Protein AF-A0A3A8LSM5-F1 (afdb_monomer_lite)

Structure (mmCIF, N/CA/C/O backbone):
data_AF-A0A3A8LSM5-F1
#
_entry.id   AF-A0A3A8LSM5-F1
#
loop_
_atom_site.group_PDB
_atom_site.id
_atom_site.type_symbol
_atom_site.label_atom_id
_atom_site.label_alt_id
_atom_site.label_comp_id
_atom_site.label_asym_id
_atom_site.label_entity_id
_atom_site.label_seq_id
_atom_site.pdbx_PDB_ins_code
_atom_site.Cartn_x
_atom_site.Cartn_y
_atom_site.Cartn_z
_atom_site.occupancy
_atom_site.B_iso_or_equiv
_atom_site.auth_seq_id
_atom_site.auth_comp_id
_atom_site.auth_asym_id
_atom_site.auth_atom_id
_atom_site.pdbx_PDB_model_num
ATOM 1 N N . VAL A 1 1 ? -5.307 -8.103 26.743 1.00 57.84 1 VAL A N 1
ATOM 2 C CA . VAL A 1 1 ? -6.183 -9.247 26.371 1.00 57.84 1 VAL A CA 1
ATOM 3 C C . VAL A 1 1 ? -6.965 -9.773 27.574 1.00 57.84 1 VAL A C 1
ATOM 5 O O . VAL A 1 1 ? -8.160 -9.980 27.446 1.00 57.84 1 VAL A O 1
ATOM 8 N N . THR A 1 2 ? -6.345 -9.895 28.751 1.00 57.91 2 THR A N 1
ATOM 9 C CA . THR A 1 2 ? -6.929 -10.452 29.990 1.00 57.91 2 THR A CA 1
ATOM 10 C C . THR A 1 2 ? -8.175 -9.734 30.539 1.00 57.91 2 THR A C 1
ATOM 12 O O . THR A 1 2 ? -9.000 -10.378 31.176 1.00 57.91 2 THR A O 1
ATOM 15 N N . LEU A 1 3 ? -8.349 -8.433 30.272 1.00 62.47 3 LEU A N 1
ATOM 16 C CA . LEU A 1 3 ? -9.510 -7.657 30.745 1.00 62.47 3 LEU A CA 1
ATOM 17 C C . LEU A 1 3 ? -10.793 -7.921 29.934 1.00 62.47 3 LEU A C 1
ATOM 19 O O . LEU A 1 3 ? -11.870 -8.013 30.510 1.00 62.47 3 LEU A O 1
ATOM 23 N N . LEU A 1 4 ? -10.680 -8.121 28.615 1.00 71.62 4 LEU A N 1
ATOM 24 C CA . LEU A 1 4 ? -11.828 -8.410 27.740 1.00 71.62 4 LEU A CA 1
ATOM 25 C C . LEU A 1 4 ? -12.456 -9.774 28.048 1.00 71.62 4 LEU A C 1
ATOM 27 O O . LEU A 1 4 ? -13.670 -9.919 28.002 1.00 71.62 4 LEU A O 1
ATOM 31 N N . SER A 1 5 ? -11.636 -10.767 28.405 1.00 73.12 5 SER A N 1
ATOM 32 C CA . SER A 1 5 ? -12.102 -12.114 28.763 1.00 73.12 5 SER A CA 1
ATOM 33 C C . SER A 1 5 ? -12.869 -12.180 30.088 1.00 73.12 5 SER A C 1
ATOM 35 O O . SER A 1 5 ? -13.502 -13.193 30.365 1.00 73.12 5 SER A O 1
ATOM 37 N N . GLN A 1 6 ? -12.791 -11.136 30.916 1.00 78.25 6 GLN A N 1
ATOM 38 C CA . GLN A 1 6 ? -13.458 -11.067 32.221 1.00 78.25 6 GLN A CA 1
ATOM 39 C C . GLN A 1 6 ? -14.718 -10.188 32.191 1.00 78.25 6 GLN A C 1
ATOM 41 O O . GLN A 1 6 ? -15.480 -10.173 33.157 1.00 78.25 6 GLN A O 1
ATOM 46 N N . GLN A 1 7 ? -14.955 -9.471 31.090 1.00 80.50 7 GLN A N 1
ATOM 47 C CA . GLN A 1 7 ? -16.122 -8.617 30.909 1.00 80.50 7 GLN A CA 1
ATOM 48 C C . GLN A 1 7 ? -17.326 -9.420 30.412 1.00 80.50 7 GLN A C 1
ATOM 50 O O . GLN A 1 7 ? -17.210 -10.291 29.550 1.00 80.50 7 GLN A O 1
ATOM 55 N N . LYS A 1 8 ? -18.506 -9.096 30.948 1.00 83.19 8 LYS A N 1
ATOM 56 C CA . LYS A 1 8 ? -19.784 -9.541 30.392 1.00 83.19 8 LYS A CA 1
ATOM 57 C C . LYS A 1 8 ? -20.275 -8.476 29.421 1.00 83.19 8 LYS A C 1
ATOM 59 O O . LYS A 1 8 ? -20.336 -7.308 29.792 1.00 83.19 8 LYS A O 1
ATOM 64 N N . PHE A 1 9 ? -20.631 -8.896 28.215 1.00 88.56 9 PHE A N 1
ATOM 65 C CA . PHE A 1 9 ? -21.222 -8.034 27.198 1.00 88.56 9 PHE A CA 1
ATOM 66 C C . PHE A 1 9 ? -22.714 -8.316 27.125 1.00 88.56 9 PHE A C 1
ATOM 68 O O . PHE A 1 9 ? -23.133 -9.474 27.107 1.00 88.56 9 PHE A O 1
ATOM 75 N N . THR A 1 10 ? -23.497 -7.249 27.146 1.00 87.12 10 THR A N 1
ATOM 76 C CA . THR A 1 10 ? -24.959 -7.284 27.141 1.00 87.12 10 THR A CA 1
ATOM 77 C C . THR A 1 10 ? -25.524 -7.508 25.746 1.00 87.12 10 THR A C 1
ATOM 79 O O . THR A 1 10 ? -26.541 -8.183 25.604 1.00 87.12 10 THR A O 1
ATOM 82 N N . ASP A 1 11 ? -24.828 -7.022 24.720 1.00 91.31 11 ASP A N 1
ATOM 83 C CA . ASP A 1 11 ? -25.162 -7.251 23.322 1.00 91.31 11 ASP A CA 1
ATOM 84 C C . ASP A 1 11 ? -23.906 -7.355 22.435 1.00 91.31 11 ASP A C 1
ATOM 86 O O . ASP A 1 11 ? -22.759 -7.360 22.901 1.00 91.31 11 ASP A O 1
ATOM 90 N N . ARG A 1 12 ? -24.137 -7.515 21.127 1.00 91.94 12 ARG A N 1
ATOM 91 C CA . ARG A 1 12 ? -23.072 -7.642 20.132 1.00 91.94 12 ARG A CA 1
ATOM 92 C C . ARG A 1 12 ? -22.308 -6.334 19.924 1.00 91.94 12 ARG A C 1
ATOM 94 O O . ARG A 1 12 ? -21.101 -6.389 19.686 1.00 91.94 12 ARG A O 1
ATOM 101 N N . ASP A 1 13 ? -22.984 -5.198 20.014 1.00 93.88 13 ASP A N 1
ATOM 102 C CA . ASP A 1 13 ? -22.388 -3.896 19.741 1.00 93.88 13 ASP A CA 1
ATOM 103 C C . ASP A 1 13 ? -21.424 -3.498 20.857 1.00 93.88 13 ASP A C 1
ATOM 105 O O . ASP A 1 13 ? -20.322 -3.024 20.587 1.00 93.88 13 ASP A O 1
ATOM 109 N N . ASP A 1 14 ? -21.785 -3.769 22.109 1.00 92.88 14 ASP A N 1
ATOM 110 C CA . ASP A 1 14 ? -20.924 -3.579 23.272 1.00 92.88 14 ASP A CA 1
ATOM 111 C C . ASP A 1 14 ? -19.640 -4.410 23.166 1.00 92.88 14 ASP A C 1
ATOM 113 O O . ASP A 1 14 ? -18.545 -3.917 23.455 1.00 92.88 14 ASP A O 1
ATOM 117 N N . LEU A 1 15 ? -19.749 -5.655 22.687 1.00 93.44 15 LEU A N 1
ATOM 118 C CA . LEU A 1 15 ? -18.585 -6.495 22.405 1.00 93.44 15 LEU A CA 1
ATOM 119 C C . LEU A 1 15 ? -17.726 -5.909 21.275 1.00 93.44 15 LEU A C 1
ATOM 121 O O . LEU A 1 15 ? -16.506 -5.822 21.416 1.00 93.44 15 LEU A O 1
ATOM 125 N N . ASP A 1 16 ? -18.337 -5.500 20.164 1.00 95.62 16 ASP A N 1
ATOM 126 C CA . ASP A 1 16 ? -17.635 -4.915 19.018 1.00 95.62 16 ASP A CA 1
ATOM 127 C C . ASP A 1 16 ? -16.865 -3.643 19.421 1.00 95.62 16 ASP A C 1
ATOM 129 O O . ASP A 1 16 ? -15.673 -3.507 19.120 1.00 95.62 16 ASP A O 1
ATOM 133 N N . ARG A 1 17 ? -17.501 -2.750 20.189 1.00 95.00 17 ARG A N 1
ATOM 134 C CA . ARG A 1 17 ? -16.886 -1.519 20.714 1.00 95.00 17 ARG A CA 1
ATOM 135 C C . ARG A 1 17 ? -15.710 -1.804 21.635 1.00 95.00 17 ARG A C 1
ATOM 137 O O . ARG A 1 17 ? -14.736 -1.056 21.603 1.00 95.00 17 ARG A O 1
ATOM 144 N N . ALA A 1 18 ? -15.778 -2.863 22.441 1.00 93.69 18 ALA A N 1
ATOM 145 C CA . ALA A 1 18 ? -14.696 -3.248 23.342 1.00 93.69 18 ALA A CA 1
ATOM 146 C C . ALA A 1 18 ? -13.544 -3.966 22.613 1.00 93.69 18 ALA A C 1
ATOM 148 O O . ALA A 1 18 ? -12.376 -3.817 22.982 1.00 93.69 18 ALA A O 1
ATOM 149 N N . LEU A 1 19 ? -13.846 -4.723 21.554 1.00 94.50 19 LEU A N 1
ATOM 150 C CA . LEU A 1 19 ? -12.845 -5.402 20.729 1.00 94.50 19 LEU A CA 1
ATOM 151 C C . LEU A 1 19 ? -12.047 -4.433 19.855 1.00 94.50 19 LEU A C 1
ATOM 153 O O . LEU A 1 19 ? -10.857 -4.665 19.623 1.00 94.50 19 LEU A O 1
ATOM 157 N N . PHE A 1 20 ? -12.676 -3.361 19.373 1.00 96.75 20 PHE A N 1
ATOM 158 C CA . PHE A 1 20 ? -12.042 -2.431 18.444 1.00 96.75 20 PHE A CA 1
ATOM 159 C C . PHE A 1 20 ? -10.712 -1.838 18.967 1.00 96.75 20 PHE A C 1
ATOM 161 O O . PHE A 1 20 ? -9.706 -1.994 18.270 1.00 96.75 20 PHE A O 1
ATOM 168 N N . PRO A 1 21 ? -10.618 -1.272 20.191 1.00 95.44 21 PRO A N 1
ATOM 169 C CA . PRO A 1 21 ? -9.359 -0.739 20.727 1.00 95.44 21 PRO A CA 1
ATOM 170 C C . PRO A 1 21 ? -8.226 -1.771 20.804 1.00 95.44 21 PRO A C 1
ATOM 172 O O . PRO A 1 21 ? -7.047 -1.437 20.659 1.00 95.44 21 PRO A O 1
ATOM 175 N N . LEU A 1 22 ? -8.554 -3.052 21.010 1.00 94.75 22 LEU A N 1
ATOM 176 C CA . LEU A 1 22 ? -7.555 -4.121 20.991 1.00 94.75 22 LEU A CA 1
ATOM 177 C C . LEU A 1 22 ? -7.009 -4.343 19.574 1.00 94.75 22 LEU A C 1
ATOM 179 O O . LEU A 1 22 ? -5.803 -4.493 19.388 1.00 94.75 22 LEU A O 1
ATOM 183 N N . LEU A 1 23 ? -7.885 -4.376 18.569 1.00 96.31 23 LEU A N 1
ATOM 184 C CA . LEU A 1 23 ? -7.459 -4.509 17.176 1.00 96.31 23 LEU A CA 1
ATOM 185 C C . LEU A 1 23 ? -6.643 -3.295 16.732 1.00 96.31 23 LEU A C 1
ATOM 187 O O . LEU A 1 23 ? -5.616 -3.460 16.079 1.00 96.31 23 LEU A O 1
ATOM 191 N N . GLU A 1 24 ? -7.051 -2.099 17.145 1.00 95.44 24 GLU A N 1
ATOM 192 C CA . GLU A 1 24 ? -6.346 -0.850 16.876 1.00 95.44 24 GLU A CA 1
ATOM 193 C C . GLU A 1 24 ? -4.938 -0.837 17.488 1.00 95.44 24 GLU A C 1
ATOM 195 O O . GLU A 1 24 ? -3.966 -0.572 16.784 1.00 95.44 24 GLU A O 1
ATOM 200 N N . THR A 1 25 ? -4.789 -1.189 18.768 1.00 95.44 25 THR A N 1
ATOM 201 C CA . THR A 1 25 ? -3.472 -1.248 19.437 1.00 95.44 25 THR A CA 1
ATOM 202 C C . THR A 1 25 ? -2.531 -2.283 18.819 1.00 95.44 25 THR A C 1
ATOM 204 O O . THR A 1 25 ? -1.312 -2.105 18.837 1.00 95.44 25 THR A O 1
ATOM 207 N N . LEU A 1 26 ? -3.070 -3.345 18.217 1.00 95.19 26 LEU A N 1
ATOM 208 C CA . LEU A 1 26 ? -2.286 -4.306 17.444 1.00 95.19 26 LEU A CA 1
ATOM 209 C C . LEU A 1 26 ? -1.955 -3.781 16.036 1.00 95.19 26 LEU A C 1
ATOM 211 O O . LEU A 1 26 ? -0.843 -3.998 15.549 1.00 95.19 26 LEU A O 1
ATOM 215 N N . ALA A 1 27 ? -2.880 -3.091 15.373 1.00 95.56 27 ALA A N 1
ATOM 216 C CA . ALA A 1 27 ? -2.702 -2.604 14.008 1.00 95.56 27 ALA A CA 1
ATOM 217 C C . ALA A 1 27 ? -1.759 -1.395 13.932 1.00 95.56 27 ALA A C 1
ATOM 219 O O . ALA A 1 27 ? -0.790 -1.410 13.171 1.00 95.56 27 ALA A O 1
ATOM 220 N N . ARG A 1 28 ? -2.007 -0.371 14.753 1.00 94.31 28 ARG A N 1
ATOM 221 C CA . ARG A 1 28 ? -1.371 0.951 14.685 1.00 94.31 28 ARG A CA 1
ATOM 222 C C . ARG A 1 28 ? 0.165 0.920 14.644 1.00 94.31 28 ARG A C 1
ATOM 224 O O . ARG A 1 28 ? 0.714 1.469 13.693 1.00 94.31 28 ARG A O 1
ATOM 231 N N . PRO A 1 29 ? 0.896 0.250 15.562 1.00 94.88 29 PRO A N 1
ATOM 232 C CA . PRO A 1 29 ? 2.364 0.240 15.515 1.00 94.88 29 PRO A CA 1
ATOM 233 C C . PRO A 1 29 ? 2.923 -0.497 14.289 1.00 94.88 29 PRO A C 1
ATOM 235 O O . PRO A 1 29 ? 4.027 -0.211 13.835 1.00 94.88 29 PRO A O 1
ATOM 238 N N . ARG A 1 30 ? 2.169 -1.455 13.738 1.00 94.69 30 ARG A N 1
ATOM 239 C CA . ARG A 1 30 ? 2.574 -2.208 12.547 1.00 94.69 30 ARG A CA 1
ATOM 240 C C . ARG A 1 30 ? 2.415 -1.369 11.284 1.00 94.69 30 ARG A C 1
ATOM 242 O O . ARG A 1 30 ? 3.308 -1.375 10.445 1.00 94.69 30 ARG A O 1
ATOM 249 N N . ILE A 1 31 ? 1.319 -0.623 11.183 1.00 93.31 31 ILE A N 1
ATOM 250 C CA . ILE A 1 31 ? 1.058 0.291 10.065 1.00 93.31 31 ILE A CA 1
ATOM 251 C C . ILE A 1 31 ? 2.040 1.461 10.105 1.00 93.31 31 ILE A C 1
ATOM 253 O O . ILE A 1 31 ? 2.716 1.711 9.115 1.00 93.31 31 ILE A O 1
ATOM 257 N N . ALA A 1 32 ? 2.211 2.088 11.274 1.00 90.56 32 ALA A N 1
ATOM 258 C CA . ALA A 1 32 ? 3.115 3.224 11.462 1.00 90.56 32 ALA A CA 1
ATOM 259 C C . ALA A 1 32 ? 4.585 2.907 11.146 1.00 90.56 32 ALA A C 1
ATOM 261 O O . ALA A 1 32 ? 5.366 3.812 10.875 1.00 90.56 32 ALA A O 1
ATOM 262 N N . SER A 1 33 ? 4.980 1.629 11.171 1.00 89.44 33 SER A N 1
ATOM 263 C CA . SER A 1 33 ? 6.339 1.243 10.786 1.00 89.44 33 SER A CA 1
ATOM 264 C C . SER A 1 33 ? 6.639 1.463 9.300 1.00 89.44 33 SER A C 1
ATOM 266 O O . SER A 1 33 ? 7.809 1.529 8.938 1.00 89.44 33 SER A O 1
ATOM 268 N N . GLY A 1 34 ? 5.619 1.518 8.433 1.00 86.25 34 GLY A N 1
ATOM 269 C CA . GLY A 1 34 ? 5.773 1.637 6.978 1.00 86.25 34 GLY A CA 1
ATOM 270 C C . GLY A 1 34 ? 6.480 0.458 6.292 1.00 86.25 34 GLY A C 1
ATOM 271 O O . GLY A 1 34 ? 6.549 0.415 5.067 1.00 86.25 34 GLY A O 1
ATOM 272 N N . GLU A 1 35 ? 6.991 -0.515 7.051 1.00 89.50 35 GLU A N 1
ATOM 273 C CA . GLU A 1 35 ? 7.662 -1.698 6.522 1.00 89.50 35 GLU A CA 1
ATOM 274 C C . GLU A 1 35 ? 6.630 -2.659 5.914 1.00 89.50 35 GLU A C 1
ATOM 276 O O . GLU A 1 35 ? 5.736 -3.110 6.641 1.00 89.50 35 GLU A O 1
ATOM 281 N N . PRO A 1 36 ? 6.769 -3.067 4.638 1.00 89.25 36 PRO A N 1
ATOM 282 C CA . PRO A 1 36 ? 5.777 -3.902 3.957 1.00 89.25 36 PRO A CA 1
ATOM 283 C C . PRO A 1 36 ? 5.301 -5.135 4.751 1.00 89.25 36 PRO A C 1
ATOM 285 O O . PRO A 1 36 ? 4.092 -5.262 4.970 1.00 89.25 36 PRO A O 1
ATOM 288 N N . PRO A 1 37 ? 6.184 -5.998 5.305 1.00 92.62 37 PRO A N 1
ATOM 289 C CA . PRO A 1 37 ? 5.731 -7.188 6.031 1.00 92.62 37 PRO A CA 1
ATOM 290 C C . PRO A 1 37 ? 5.022 -6.861 7.354 1.00 92.62 37 PRO A C 1
ATOM 292 O O . PRO A 1 37 ? 4.220 -7.656 7.852 1.00 92.62 37 PRO A O 1
ATOM 295 N N . LYS A 1 38 ? 5.311 -5.707 7.967 1.00 93.06 38 LYS A N 1
ATOM 296 C CA . LYS A 1 38 ? 4.614 -5.254 9.176 1.00 93.06 38 LYS A CA 1
ATOM 297 C C . LYS A 1 38 ? 3.266 -4.641 8.808 1.00 93.06 38 LYS A C 1
ATOM 299 O O . LYS A 1 38 ? 2.271 -5.012 9.427 1.00 93.06 38 LYS A O 1
ATOM 304 N N . VAL A 1 39 ? 3.208 -3.796 7.780 1.00 92.12 39 VAL A N 1
ATOM 305 C CA . VAL A 1 39 ? 1.970 -3.185 7.271 1.00 92.12 39 VAL A CA 1
ATOM 306 C C . VAL A 1 39 ? 0.947 -4.260 6.889 1.00 92.12 39 VAL A C 1
ATOM 308 O O . VAL A 1 39 ? -0.206 -4.173 7.309 1.00 92.12 39 VAL A O 1
ATOM 311 N N . GLU A 1 40 ? 1.359 -5.332 6.207 1.00 93.25 40 GLU A N 1
ATOM 312 C CA . GLU A 1 40 ? 0.484 -6.472 5.886 1.00 93.25 40 GLU A CA 1
ATOM 313 C C . GLU A 1 40 ? -0.102 -7.149 7.134 1.00 93.25 40 GLU A C 1
ATOM 315 O O . GLU A 1 40 ? -1.298 -7.450 7.199 1.00 93.25 40 GLU A O 1
ATOM 320 N N . ARG A 1 41 ? 0.718 -7.342 8.175 1.00 94.12 41 ARG A N 1
ATOM 321 C CA . ARG A 1 41 ? 0.244 -7.860 9.468 1.00 94.12 41 ARG A CA 1
ATOM 322 C C . ARG A 1 41 ? -0.698 -6.879 10.166 1.00 94.12 41 ARG A C 1
ATOM 324 O O . ARG A 1 41 ? -1.605 -7.315 10.864 1.00 94.12 41 ARG A O 1
ATOM 331 N N . GLY A 1 42 ? -0.492 -5.573 10.007 1.00 94.06 42 GLY A N 1
ATOM 332 C CA . GLY A 1 42 ? -1.406 -4.535 10.491 1.00 94.06 42 GLY A CA 1
ATOM 333 C C . GLY A 1 42 ? -2.770 -4.611 9.801 1.00 94.06 42 GLY A C 1
ATOM 334 O O . GLY A 1 42 ? -3.801 -4.655 10.473 1.00 94.06 42 GLY A O 1
ATOM 335 N N . LEU A 1 43 ? -2.768 -4.740 8.471 1.00 94.81 43 LEU A N 1
ATOM 336 C CA . LEU A 1 43 ? -3.971 -4.883 7.649 1.00 94.81 43 LEU A CA 1
ATOM 337 C C . LEU A 1 43 ? -4.825 -6.084 8.067 1.00 94.81 43 LEU A C 1
ATOM 339 O O . LEU A 1 43 ? -6.051 -6.006 8.045 1.00 94.81 43 LEU A O 1
ATOM 343 N N . TYR A 1 44 ? -4.207 -7.183 8.496 1.00 96.44 44 TYR A N 1
ATOM 344 C CA . TYR A 1 44 ? -4.945 -8.327 9.031 1.00 96.44 44 TYR A CA 1
ATOM 345 C C . TYR A 1 44 ? -5.862 -7.954 10.211 1.00 96.44 44 TYR A C 1
ATOM 347 O O . TYR A 1 44 ? -7.002 -8.418 10.275 1.00 96.44 44 TYR A O 1
ATOM 355 N N . TYR A 1 45 ? -5.394 -7.107 11.132 1.00 96.81 45 TYR A N 1
ATOM 356 C CA . TYR A 1 45 ? -6.205 -6.637 12.259 1.00 96.81 45 TYR A CA 1
ATOM 357 C C . TYR A 1 45 ? -7.266 -5.625 11.815 1.00 96.81 45 TYR A C 1
ATOM 359 O O . TYR A 1 45 ? -8.396 -5.706 12.294 1.00 96.81 45 TYR A O 1
ATOM 367 N N . LEU A 1 46 ? -6.952 -4.747 10.854 1.00 95.81 46 LEU A N 1
ATOM 368 C CA . LEU A 1 46 ? -7.942 -3.823 10.287 1.00 95.81 46 LEU A CA 1
ATOM 369 C C . LEU A 1 46 ? -9.091 -4.566 9.602 1.00 95.81 46 LEU A C 1
ATOM 371 O O . LEU A 1 46 ? -10.244 -4.275 9.884 1.00 95.81 46 LEU A O 1
ATOM 375 N N . ARG A 1 47 ? -8.803 -5.609 8.814 1.00 96.25 47 ARG A N 1
ATOM 376 C CA . ARG A 1 47 ? -9.838 -6.451 8.181 1.00 96.25 47 ARG A CA 1
ATOM 377 C C . ARG A 1 47 ? -10.744 -7.162 9.179 1.00 96.25 47 ARG A C 1
ATOM 379 O O . ARG A 1 47 ? -11.853 -7.566 8.839 1.00 96.25 47 ARG A O 1
ATOM 386 N N . ARG A 1 48 ? -10.265 -7.388 10.405 1.00 96.38 48 ARG A N 1
ATOM 387 C CA . ARG A 1 48 ? -11.105 -7.883 11.504 1.00 96.38 48 ARG A CA 1
ATOM 388 C C . ARG A 1 48 ? -11.947 -6.758 12.097 1.00 96.38 48 ARG A C 1
ATOM 390 O O . ARG A 1 48 ? -13.108 -7.003 12.393 1.00 96.38 48 ARG A O 1
ATOM 397 N N . ALA A 1 49 ? -11.382 -5.560 12.229 1.00 95.88 49 ALA A N 1
ATOM 398 C CA . ALA A 1 49 ? -12.089 -4.381 12.716 1.00 95.88 49 ALA A CA 1
ATOM 399 C C . ALA A 1 49 ? -13.205 -3.933 11.754 1.00 95.88 49 ALA A C 1
ATOM 401 O O . ALA A 1 49 ? -14.275 -3.565 12.215 1.00 95.88 49 ALA A O 1
ATOM 402 N N . GLU A 1 50 ? -13.013 -4.067 10.437 1.00 96.38 50 GLU A N 1
ATOM 403 C CA . GLU A 1 50 ? -14.041 -3.807 9.410 1.00 96.38 50 GLU A CA 1
ATOM 404 C C . GLU A 1 50 ? -15.288 -4.689 9.557 1.00 96.38 50 GLU A C 1
ATOM 406 O O . GLU A 1 50 ? -16.366 -4.325 9.098 1.00 96.38 50 GLU A O 1
ATOM 411 N N . LYS A 1 51 ? -15.160 -5.855 10.202 1.00 96.56 51 LYS A N 1
ATOM 412 C CA . LYS A 1 51 ? -16.283 -6.772 10.441 1.00 96.56 51 LYS A CA 1
ATOM 413 C C . LYS A 1 51 ? -17.081 -6.435 11.700 1.00 96.56 51 LYS A C 1
ATOM 415 O O . LYS A 1 51 ? -18.070 -7.111 11.970 1.00 96.56 51 LYS A O 1
ATOM 420 N N . LEU A 1 52 ? -16.636 -5.458 12.488 1.00 96.25 52 LEU A N 1
ATOM 421 C CA . LEU A 1 52 ? -17.314 -5.029 13.705 1.00 96.25 52 LEU A CA 1
ATOM 422 C C . LEU A 1 52 ? -18.370 -3.983 13.325 1.00 96.25 52 LEU A C 1
ATOM 424 O O . LEU A 1 52 ? -18.047 -2.815 13.113 1.00 96.25 52 LEU A O 1
ATOM 428 N N . SER A 1 53 ? -19.629 -4.399 13.190 1.00 94.06 53 SER A N 1
ATOM 429 C CA . SER A 1 53 ? -20.721 -3.511 12.767 1.00 94.06 53 SER A CA 1
ATOM 430 C C . SER A 1 53 ? -21.164 -2.549 13.869 1.00 94.06 53 SER A C 1
ATOM 432 O O . SER A 1 53 ? -21.637 -1.458 13.556 1.00 94.06 53 SER A O 1
ATOM 434 N N . GLY A 1 54 ? -20.984 -2.930 15.139 1.00 95.25 54 GLY A N 1
ATOM 435 C CA . GLY A 1 54 ? -21.453 -2.168 16.302 1.00 95.25 54 GLY A CA 1
ATOM 436 C C . GLY A 1 54 ? -20.524 -1.052 16.798 1.00 95.25 54 GLY A C 1
ATOM 437 O O . GLY A 1 54 ? -20.798 -0.439 17.835 1.00 95.25 54 GLY A O 1
ATOM 438 N N . ILE A 1 55 ? -19.413 -0.789 16.096 1.00 96.19 55 ILE A N 1
ATOM 439 C CA . ILE A 1 55 ? -18.426 0.229 16.489 1.00 96.19 55 ILE A CA 1
ATOM 440 C C . ILE A 1 55 ? -18.990 1.650 16.392 1.00 96.19 55 ILE A C 1
ATOM 442 O O . ILE A 1 55 ? -19.860 1.946 15.571 1.00 96.19 55 ILE A O 1
ATOM 446 N N . THR A 1 56 ? -18.464 2.555 17.216 1.00 96.94 56 THR A N 1
ATOM 447 C CA . THR A 1 56 ? -18.894 3.962 17.231 1.00 96.94 56 THR A CA 1
ATOM 448 C C . THR A 1 56 ? -18.395 4.721 15.994 1.00 96.94 56 THR A C 1
ATOM 450 O O . THR A 1 56 ? -17.445 4.308 15.326 1.00 96.94 56 THR A O 1
ATOM 453 N N . GLU A 1 57 ? -18.975 5.891 15.705 1.00 96.62 57 GLU A N 1
ATOM 454 C CA . GLU A 1 57 ? -18.494 6.767 14.619 1.00 96.62 57 GLU A CA 1
ATOM 455 C C . GLU A 1 57 ? -17.044 7.226 14.811 1.00 96.62 57 GLU A C 1
ATOM 457 O O . GLU A 1 57 ? -16.307 7.447 13.852 1.00 96.62 57 GLU A O 1
ATOM 462 N N . GLU A 1 58 ? -16.607 7.391 16.057 1.00 96.38 58 GLU A N 1
ATOM 463 C CA . GLU A 1 58 ? -15.216 7.712 16.369 1.00 96.38 58 GLU A CA 1
ATOM 464 C C . GLU A 1 58 ? -14.282 6.546 16.024 1.00 96.38 58 GLU A C 1
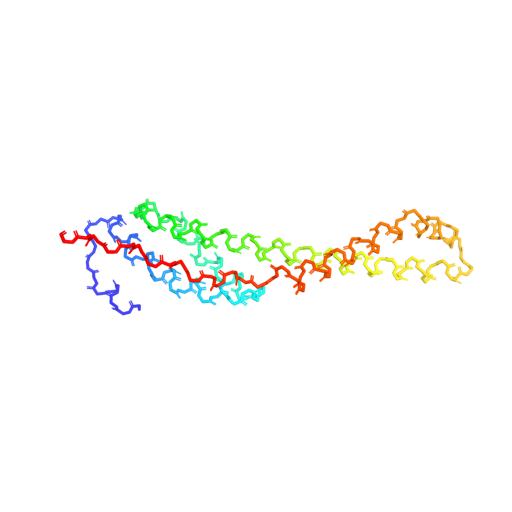ATOM 466 O O . GLU A 1 58 ? -13.276 6.737 15.339 1.00 96.38 58 GLU A O 1
ATOM 471 N N . GLN A 1 59 ? -14.659 5.325 16.405 1.00 96.88 59 GLN A N 1
ATOM 472 C CA . GLN A 1 59 ? -13.915 4.111 16.067 1.00 96.88 59 GLN A CA 1
ATOM 473 C C . GLN A 1 59 ? -13.872 3.885 14.551 1.00 96.88 59 GLN A C 1
ATOM 475 O O . GLN A 1 59 ? -12.816 3.577 13.998 1.00 96.88 59 GLN A O 1
ATOM 480 N N . ARG A 1 60 ? -14.983 4.131 13.846 1.00 97.19 60 ARG A N 1
ATOM 481 C CA . ARG A 1 60 ? -15.034 4.057 12.380 1.00 97.19 60 ARG A CA 1
ATOM 482 C C . ARG A 1 60 ? -14.110 5.078 11.718 1.00 97.19 60 ARG A C 1
ATOM 484 O O . ARG A 1 60 ? -13.405 4.732 10.773 1.00 97.19 60 ARG A O 1
ATOM 491 N N . ARG A 1 61 ? -14.056 6.313 12.230 1.00 97.25 61 ARG A N 1
ATOM 492 C CA . ARG A 1 61 ? -13.104 7.331 11.754 1.00 97.25 61 ARG A CA 1
ATOM 493 C C . ARG A 1 61 ? -11.653 6.907 11.983 1.00 97.25 61 ARG A C 1
ATOM 495 O O . ARG A 1 61 ? -10.838 7.058 11.076 1.00 97.25 61 ARG A O 1
ATOM 502 N N . SER A 1 62 ? -11.339 6.325 13.143 1.00 96.00 62 SER A N 1
ATOM 503 C CA . SER A 1 62 ? -9.996 5.786 13.407 1.00 96.00 62 SER A CA 1
ATOM 504 C C . SER A 1 62 ? -9.634 4.647 12.443 1.00 96.00 62 SER A C 1
ATOM 506 O O . SER A 1 62 ? -8.548 4.645 11.860 1.00 96.00 62 SER A O 1
ATOM 508 N N . LEU A 1 63 ? -10.566 3.720 12.193 1.00 96.69 63 LEU A N 1
ATOM 509 C CA . LEU A 1 63 ? -10.394 2.643 11.215 1.00 96.69 63 LEU A CA 1
ATOM 510 C C . LEU A 1 63 ? -10.107 3.186 9.813 1.00 96.69 63 LEU A C 1
ATOM 512 O O . LEU A 1 63 ? -9.156 2.748 9.169 1.00 96.69 63 LEU A O 1
ATOM 516 N N . GLN A 1 64 ? -10.899 4.160 9.364 1.00 96.81 64 GLN A N 1
ATOM 517 C CA . GLN A 1 64 ? -10.746 4.765 8.044 1.00 96.81 64 GLN A CA 1
ATOM 518 C C . GLN A 1 64 ? -9.397 5.477 7.885 1.00 96.81 64 GLN A C 1
ATOM 520 O O . GLN A 1 64 ? -8.770 5.386 6.827 1.00 96.81 64 GLN A O 1
ATOM 525 N N . SER A 1 65 ? -8.934 6.154 8.938 1.00 95.94 65 SER A N 1
ATOM 526 C CA . SER A 1 65 ? -7.610 6.778 8.976 1.00 95.94 65 SER A CA 1
ATOM 527 C C . SER A 1 65 ? -6.506 5.732 8.774 1.00 95.94 65 SER A C 1
ATOM 529 O O . SER A 1 65 ? -5.740 5.815 7.817 1.00 95.94 65 SER A O 1
ATOM 531 N N . MET A 1 66 ? -6.524 4.649 9.558 1.00 95.69 66 MET A N 1
ATOM 532 C CA . MET A 1 66 ? -5.544 3.565 9.419 1.00 95.69 66 MET A CA 1
ATOM 533 C C . MET A 1 66 ? -5.607 2.852 8.056 1.00 95.69 66 MET A C 1
ATOM 535 O O . MET A 1 66 ? -4.574 2.445 7.528 1.00 95.69 66 MET A O 1
ATOM 539 N N . LEU A 1 67 ? -6.796 2.686 7.464 1.00 95.19 67 LEU A N 1
ATOM 540 C CA . LEU A 1 67 ? -6.941 2.121 6.114 1.00 95.19 67 LEU A CA 1
ATOM 541 C C . LEU A 1 67 ? -6.314 3.027 5.046 1.00 95.19 67 LEU A C 1
ATOM 543 O O . LEU A 1 67 ? -5.719 2.525 4.092 1.00 95.19 67 LEU A O 1
ATOM 547 N N . THR A 1 68 ? -6.410 4.344 5.227 1.00 95.19 68 THR A N 1
ATOM 548 C CA . THR A 1 68 ? -5.786 5.335 4.340 1.00 95.19 68 THR A CA 1
ATOM 549 C C . THR A 1 68 ? -4.264 5.256 4.426 1.00 95.19 68 THR A C 1
ATOM 551 O O . THR A 1 68 ? -3.602 5.187 3.390 1.00 95.19 68 THR A O 1
ATOM 554 N N . ASP A 1 69 ? -3.715 5.149 5.639 1.00 92.44 69 ASP A N 1
ATOM 555 C CA . ASP A 1 69 ? -2.276 4.952 5.848 1.00 92.44 69 ASP A CA 1
ATOM 556 C C . ASP A 1 69 ? -1.783 3.674 5.154 1.00 92.44 69 ASP A C 1
ATOM 558 O O . ASP A 1 69 ? -0.785 3.680 4.430 1.00 92.44 69 ASP A O 1
ATOM 562 N N . VAL A 1 70 ? -2.511 2.561 5.309 1.00 93.94 70 VAL A N 1
ATOM 563 C CA . VAL A 1 70 ? -2.175 1.301 4.628 1.00 93.94 70 VAL A CA 1
ATOM 564 C C . VAL A 1 70 ? -2.213 1.462 3.109 1.00 93.94 70 VAL A C 1
ATOM 566 O O . VAL A 1 70 ? -1.296 0.993 2.431 1.00 93.94 70 VAL A O 1
ATOM 569 N N . ALA A 1 71 ? -3.241 2.118 2.567 1.00 92.94 71 ALA A N 1
ATOM 570 C CA . ALA A 1 71 ? -3.357 2.353 1.131 1.00 92.94 71 ALA A CA 1
ATOM 571 C C . ALA A 1 71 ? -2.170 3.169 0.597 1.00 92.94 71 ALA A C 1
ATOM 573 O O . ALA A 1 71 ? -1.611 2.820 -0.446 1.00 92.94 71 ALA A O 1
ATOM 574 N N . PHE A 1 72 ? -1.738 4.191 1.339 1.00 91.81 72 PHE A N 1
ATOM 575 C CA . PHE A 1 72 ? -0.556 4.982 1.011 1.00 91.81 72 PHE A CA 1
ATOM 576 C C . PHE A 1 72 ? 0.715 4.120 0.962 1.00 91.81 72 PHE A C 1
ATOM 578 O O . PHE A 1 72 ? 1.415 4.110 -0.054 1.00 91.81 72 PHE A O 1
ATOM 585 N N . TYR A 1 73 ? 0.993 3.334 2.008 1.00 90.38 73 TYR A N 1
ATOM 586 C CA . TYR A 1 73 ? 2.178 2.467 2.030 1.00 90.38 73 TYR A CA 1
ATOM 587 C C . TYR A 1 73 ? 2.154 1.410 0.919 1.00 90.38 73 TYR A C 1
ATOM 589 O O . TYR A 1 73 ? 3.176 1.152 0.283 1.00 90.38 73 TYR A O 1
ATOM 597 N N . GLN A 1 74 ? 0.987 0.828 0.630 1.00 90.94 74 GLN A N 1
ATOM 598 C CA . GLN A 1 74 ? 0.832 -0.129 -0.466 1.00 90.94 74 GLN A CA 1
ATOM 599 C C . GLN A 1 74 ? 1.042 0.512 -1.839 1.00 90.94 74 GLN A C 1
ATOM 601 O O . GLN A 1 74 ? 1.658 -0.105 -2.708 1.00 90.94 74 GLN A O 1
ATOM 606 N N . ALA A 1 75 ? 0.539 1.729 -2.054 1.00 90.94 75 ALA A N 1
ATOM 607 C CA . ALA A 1 75 ? 0.765 2.465 -3.293 1.00 90.94 75 ALA A CA 1
ATOM 608 C C . ALA A 1 75 ? 2.259 2.746 -3.492 1.00 90.94 75 ALA A C 1
ATOM 610 O O . ALA A 1 75 ? 2.801 2.451 -4.556 1.00 90.94 75 ALA A O 1
ATOM 611 N N . ARG A 1 76 ? 2.943 3.214 -2.442 1.00 88.06 76 ARG A N 1
ATOM 612 C CA . ARG A 1 76 ? 4.391 3.445 -2.464 1.00 88.06 76 ARG A CA 1
ATOM 613 C C . ARG A 1 76 ? 5.174 2.174 -2.801 1.00 88.06 76 ARG A C 1
ATOM 615 O O . ARG A 1 76 ? 6.046 2.222 -3.664 1.00 88.06 76 ARG A O 1
ATOM 622 N N . GLN A 1 77 ? 4.842 1.046 -2.172 1.00 88.69 77 GLN A N 1
ATOM 623 C CA . GLN A 1 77 ? 5.503 -0.230 -2.461 1.00 88.69 77 GLN A CA 1
ATOM 624 C C . GLN A 1 77 ? 5.304 -0.653 -3.923 1.00 88.69 77 GLN A C 1
ATOM 626 O O . GLN A 1 77 ? 6.272 -0.981 -4.600 1.00 88.69 77 GLN A O 1
ATOM 631 N N . LYS A 1 78 ? 4.073 -0.570 -4.444 1.00 91.00 78 LYS A N 1
ATOM 632 C CA . LYS A 1 78 ? 3.773 -0.915 -5.845 1.00 91.00 78 LYS A CA 1
ATOM 633 C C . LYS A 1 78 ? 4.545 -0.054 -6.843 1.00 91.00 78 LYS A C 1
ATOM 635 O O . LYS A 1 78 ? 4.974 -0.562 -7.876 1.00 91.00 78 LYS A O 1
ATOM 640 N N . LEU A 1 79 ? 4.707 1.236 -6.553 1.00 90.06 79 LEU A N 1
ATOM 641 C CA . LEU A 1 79 ? 5.485 2.139 -7.399 1.00 90.06 79 LEU A CA 1
ATOM 642 C C . LEU A 1 79 ? 6.974 1.771 -7.396 1.00 90.06 79 LEU A C 1
ATOM 644 O O . LEU A 1 79 ? 7.596 1.758 -8.456 1.00 90.06 79 LEU A O 1
ATOM 648 N N . GLU A 1 80 ? 7.533 1.420 -6.239 1.00 88.00 80 GLU A N 1
ATOM 649 C CA . GLU A 1 80 ? 8.927 0.975 -6.136 1.00 88.00 80 GLU A CA 1
ATOM 650 C C . GLU A 1 80 ? 9.161 -0.371 -6.840 1.00 88.00 80 GLU A C 1
ATOM 652 O O . GLU A 1 80 ? 10.140 -0.530 -7.573 1.00 88.00 80 GLU A O 1
ATOM 657 N N . ASP A 1 81 ? 8.231 -1.318 -6.705 1.00 90.88 81 ASP A N 1
ATOM 658 C CA . ASP A 1 81 ? 8.289 -2.595 -7.422 1.00 90.88 81 ASP A CA 1
ATOM 659 C C . ASP A 1 81 ? 8.217 -2.379 -8.942 1.00 90.88 81 ASP A C 1
ATOM 661 O O . ASP A 1 81 ? 9.014 -2.943 -9.695 1.00 90.88 81 ASP A O 1
ATOM 665 N N . ALA A 1 82 ? 7.320 -1.502 -9.407 1.00 90.88 82 ALA A N 1
ATOM 666 C CA . ALA A 1 82 ? 7.224 -1.137 -10.819 1.00 90.88 82 ALA A CA 1
ATOM 667 C C . ALA A 1 82 ? 8.522 -0.491 -11.329 1.00 90.88 82 ALA A C 1
ATOM 669 O O . ALA A 1 82 ? 9.006 -0.855 -12.403 1.00 90.88 82 ALA A O 1
ATOM 670 N N . ARG A 1 83 ? 9.125 0.413 -10.545 1.00 90.12 83 ARG A N 1
ATOM 671 C CA . ARG A 1 83 ? 10.425 1.027 -10.853 1.00 90.12 83 ARG A CA 1
ATOM 672 C C . ARG A 1 83 ? 11.496 -0.037 -11.072 1.00 90.12 83 ARG A C 1
ATOM 674 O O . ARG A 1 83 ? 12.230 0.017 -12.056 1.00 90.12 83 ARG A O 1
ATOM 681 N N . ARG A 1 84 ? 11.579 -1.009 -10.162 1.00 91.38 84 ARG A N 1
ATOM 682 C CA . ARG A 1 84 ? 12.553 -2.100 -10.236 1.00 91.38 84 ARG A CA 1
ATOM 683 C C . ARG A 1 84 ? 12.343 -2.966 -11.478 1.00 91.38 84 ARG A C 1
ATOM 685 O O . ARG A 1 84 ? 13.305 -3.203 -12.203 1.00 91.38 84 ARG A O 1
ATOM 692 N N . LEU A 1 85 ? 11.103 -3.371 -11.756 1.00 93.31 85 LEU A N 1
ATOM 693 C CA . LEU A 1 85 ? 10.765 -4.188 -12.927 1.00 93.31 85 LEU A CA 1
ATOM 694 C C . LEU A 1 85 ? 11.094 -3.480 -14.248 1.00 93.31 85 LEU A C 1
ATOM 696 O O . LEU A 1 85 ? 11.628 -4.100 -15.167 1.00 93.31 85 LEU A O 1
ATOM 700 N N . VAL A 1 86 ? 10.818 -2.176 -14.341 1.00 92.56 86 VAL A N 1
ATOM 701 C CA . VAL A 1 86 ? 11.176 -1.366 -15.515 1.00 92.56 86 VAL A CA 1
ATOM 702 C C . VAL A 1 86 ? 12.694 -1.313 -15.696 1.00 92.56 86 VAL A C 1
ATOM 704 O O . VAL A 1 86 ? 13.184 -1.540 -16.803 1.00 92.56 86 VAL A O 1
ATOM 707 N N . SER A 1 87 ? 13.440 -1.078 -14.614 1.00 91.50 87 SER A N 1
ATOM 708 C CA . SER A 1 87 ? 14.904 -1.023 -14.642 1.00 91.50 87 SER A CA 1
ATOM 709 C C . SER A 1 87 ? 15.526 -2.349 -15.092 1.00 91.50 87 SER A C 1
ATOM 711 O O . SER A 1 87 ? 16.386 -2.380 -15.977 1.00 91.50 87 SER A O 1
ATOM 713 N N . GLU A 1 88 ? 15.038 -3.464 -14.541 1.00 94.88 88 GLU A N 1
ATOM 714 C CA . GLU A 1 88 ? 15.453 -4.818 -14.918 1.00 94.88 88 GLU A CA 1
ATOM 715 C C . GLU A 1 88 ? 15.141 -5.110 -16.397 1.00 94.88 88 GLU A C 1
ATOM 717 O O . GLU A 1 88 ? 16.003 -5.608 -17.126 1.00 94.88 88 GLU A O 1
ATOM 722 N N . GLY A 1 89 ? 13.953 -4.729 -16.880 1.00 94.50 89 GLY A N 1
ATOM 723 C CA . GLY A 1 89 ? 13.572 -4.875 -18.286 1.00 94.50 89 GLY A CA 1
ATOM 724 C C . GLY A 1 89 ? 14.464 -4.073 -19.241 1.00 94.50 89 GLY A C 1
ATOM 725 O O . GLY A 1 89 ? 14.900 -4.593 -20.269 1.00 94.50 89 GLY A O 1
ATOM 726 N N . LEU A 1 90 ? 14.806 -2.827 -18.893 1.00 93.81 90 LEU A N 1
ATOM 727 C CA . LEU A 1 90 ? 15.735 -2.011 -19.684 1.00 93.81 90 LEU A CA 1
ATOM 728 C C . LEU A 1 90 ? 17.143 -2.614 -19.728 1.00 93.81 90 LEU A C 1
ATOM 730 O O . LEU A 1 90 ? 17.785 -2.585 -20.781 1.00 93.81 90 LEU A O 1
ATOM 734 N N . ALA A 1 91 ? 17.625 -3.169 -18.614 1.00 94.25 91 ALA A N 1
ATOM 735 C CA . ALA A 1 91 ? 18.920 -3.841 -18.567 1.00 94.25 91 ALA A CA 1
ATOM 736 C C . ALA A 1 91 ? 18.948 -5.067 -19.496 1.00 94.25 91 ALA A C 1
ATOM 738 O O . ALA A 1 91 ? 19.900 -5.240 -20.257 1.00 94.25 91 ALA A O 1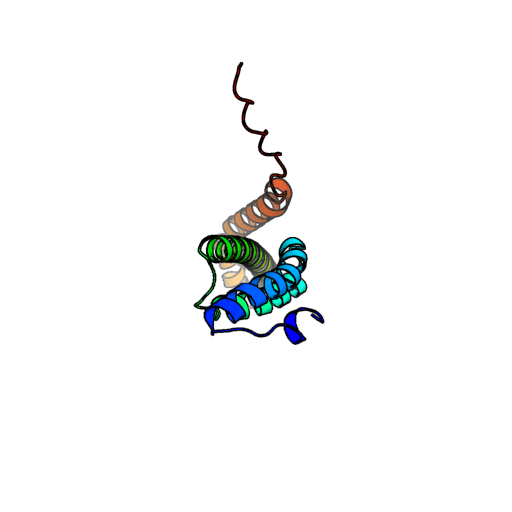
ATOM 739 N N . GLN A 1 92 ? 17.881 -5.870 -19.508 1.00 94.44 92 GLN A N 1
ATOM 740 C CA . GLN A 1 92 ? 17.755 -7.017 -20.413 1.00 94.44 92 GLN A CA 1
ATOM 741 C C . GLN A 1 92 ? 17.676 -6.598 -21.886 1.00 94.44 92 GLN A C 1
ATOM 743 O O . GLN A 1 92 ? 18.329 -7.211 -22.732 1.00 94.44 92 GLN A O 1
ATOM 748 N N . LEU A 1 93 ? 16.936 -5.530 -22.205 1.00 93.19 93 LEU A N 1
ATOM 749 C CA . LEU A 1 93 ? 16.906 -4.979 -23.563 1.00 93.19 93 LEU A CA 1
ATOM 750 C C . LEU A 1 93 ? 18.287 -4.489 -24.006 1.00 93.19 93 LEU A C 1
ATOM 752 O O . LEU A 1 93 ? 18.663 -4.704 -25.155 1.00 93.19 93 LEU A O 1
ATOM 756 N N . LYS A 1 94 ? 19.059 -3.869 -23.106 1.00 93.19 94 LYS A N 1
ATOM 757 C CA . LYS A 1 94 ? 20.426 -3.426 -23.398 1.00 93.19 94 LYS A CA 1
ATOM 758 C C . LYS A 1 94 ? 21.344 -4.607 -23.721 1.00 93.19 94 LYS A C 1
ATOM 760 O O . LYS A 1 94 ? 22.026 -4.565 -24.738 1.00 93.19 94 LYS A O 1
ATOM 765 N N . LEU A 1 95 ? 21.281 -5.687 -22.939 1.00 93.44 95 LEU A N 1
ATOM 766 C CA . LEU A 1 95 ? 22.020 -6.920 -23.239 1.00 93.44 95 LEU A CA 1
ATOM 767 C C . LEU A 1 95 ? 21.636 -7.493 -24.611 1.00 93.44 95 LEU A C 1
ATOM 769 O O . LEU A 1 95 ? 22.505 -7.832 -25.409 1.00 93.44 95 LEU A O 1
ATOM 773 N N . ALA A 1 96 ? 20.336 -7.560 -24.916 1.00 91.50 96 ALA A N 1
ATOM 774 C CA . ALA A 1 96 ? 19.857 -8.060 -26.203 1.00 91.50 96 ALA A CA 1
ATOM 775 C C . ALA A 1 96 ? 20.275 -7.166 -27.386 1.00 91.50 96 ALA A C 1
ATOM 777 O O . ALA A 1 96 ? 20.523 -7.679 -28.476 1.00 91.50 96 ALA A O 1
ATOM 778 N N . ALA A 1 97 ? 20.355 -5.850 -27.173 1.00 91.44 97 ALA A N 1
ATOM 779 C CA . ALA A 1 97 ? 20.783 -4.864 -28.161 1.00 91.44 97 ALA A CA 1
ATOM 780 C C . ALA A 1 97 ? 22.293 -4.906 -28.450 1.00 91.44 97 ALA A C 1
ATOM 782 O O . ALA A 1 97 ? 22.689 -4.616 -29.577 1.00 91.44 97 ALA A O 1
ATOM 783 N N . GLU A 1 98 ? 23.111 -5.252 -27.452 1.00 90.19 98 GLU A N 1
ATOM 784 C CA . GLU A 1 98 ? 24.575 -5.344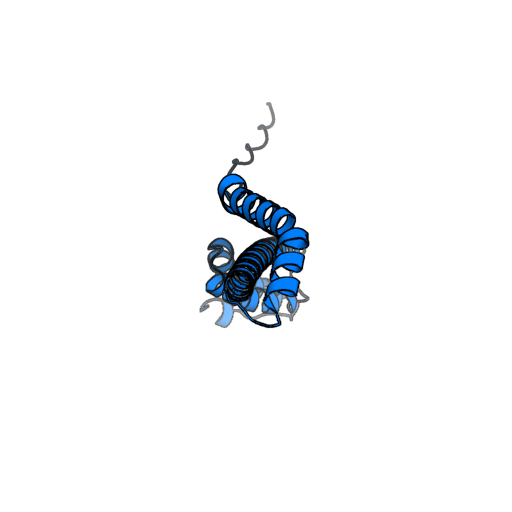 -27.561 1.00 90.19 98 GLU A CA 1
ATOM 785 C C . GLU A 1 98 ? 25.043 -6.650 -28.222 1.00 90.19 98 GLU A C 1
ATOM 787 O O . GLU A 1 98 ? 26.120 -6.701 -28.811 1.00 90.19 98 GLU A O 1
ATOM 792 N N . THR A 1 99 ? 24.233 -7.709 -28.170 1.00 85.88 99 THR A N 1
ATOM 793 C CA . THR A 1 99 ? 24.522 -8.966 -28.875 1.00 85.88 99 THR A CA 1
ATOM 794 C C . THR A 1 99 ? 24.157 -8.892 -30.361 1.00 85.88 99 THR A C 1
ATOM 796 O O . THR A 1 99 ? 23.068 -8.439 -30.698 1.00 85.88 99 THR A O 1
ATOM 799 N N . GLU A 1 100 ? 24.992 -9.428 -31.260 1.00 76.00 100 GLU A N 1
ATOM 800 C CA . GLU A 1 100 ? 24.687 -9.579 -32.697 1.00 76.00 100 GLU A CA 1
ATOM 801 C C . GLU A 1 100 ? 23.652 -10.695 -32.952 1.00 76.00 100 GLU A C 1
ATOM 803 O O . GLU A 1 100 ? 23.935 -11.735 -33.546 1.00 76.00 100 GLU A O 1
ATOM 808 N N . ASN A 1 101 ? 22.425 -10.510 -32.463 1.00 80.44 101 ASN A N 1
ATOM 809 C CA . ASN A 1 101 ? 21.334 -11.465 -32.629 1.00 80.44 101 ASN A CA 1
ATOM 810 C C . ASN A 1 101 ? 20.157 -10.865 -33.423 1.00 80.44 101 ASN A C 1
ATOM 812 O O . ASN A 1 101 ? 20.042 -9.655 -33.626 1.00 80.44 101 ASN A O 1
ATOM 816 N N . ARG A 1 102 ? 19.226 -11.725 -33.856 1.00 87.12 102 ARG A N 1
ATOM 817 C CA . ARG A 1 102 ? 18.027 -11.328 -34.626 1.00 87.12 102 ARG A CA 1
ATOM 818 C C . ARG A 1 102 ? 17.097 -10.345 -33.895 1.00 87.12 102 ARG A C 1
ATOM 820 O O . ARG A 1 102 ? 16.256 -9.717 -34.531 1.00 87.12 102 ARG A O 1
ATOM 827 N N . HIS A 1 103 ? 17.223 -10.229 -32.575 1.00 90.06 103 HIS A N 1
ATOM 828 C CA . HIS A 1 103 ? 16.407 -9.368 -31.722 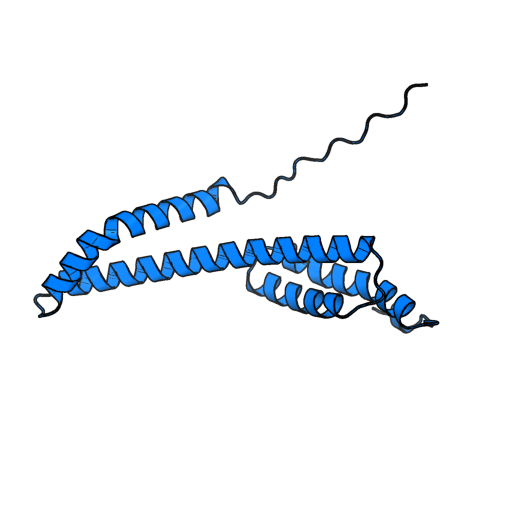1.00 90.06 103 HIS A CA 1
ATOM 829 C C . HIS A 1 103 ? 17.085 -8.026 -31.404 1.00 90.06 103 HIS A C 1
ATOM 831 O O . HIS A 1 103 ? 16.411 -7.122 -30.917 1.00 90.06 103 HIS A O 1
ATOM 837 N N . ALA A 1 104 ? 18.364 -7.845 -31.749 1.00 91.69 104 ALA A N 1
ATOM 838 C CA . ALA A 1 104 ? 19.141 -6.652 -31.421 1.00 91.69 104 ALA A CA 1
ATOM 839 C C . ALA A 1 104 ? 18.538 -5.368 -31.999 1.00 91.69 104 ALA A C 1
ATOM 841 O O . ALA A 1 104 ? 18.450 -4.348 -31.318 1.00 91.69 104 ALA A O 1
ATOM 842 N N . ARG A 1 105 ? 18.0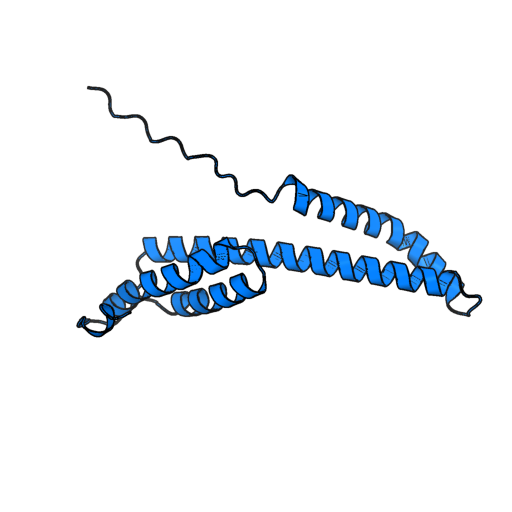51 -5.413 -33.248 1.00 90.50 105 ARG A N 1
ATOM 843 C CA . ARG A 1 105 ? 17.378 -4.263 -33.878 1.00 90.50 105 ARG A CA 1
ATOM 844 C C . ARG A 1 105 ? 16.083 -3.891 -33.154 1.00 90.50 105 ARG A C 1
ATOM 846 O O . ARG A 1 105 ? 15.859 -2.716 -32.886 1.00 90.50 105 ARG A O 1
ATOM 853 N N . ALA A 1 106 ? 15.261 -4.884 -32.813 1.00 92.62 106 ALA A N 1
ATOM 854 C CA . ALA A 1 106 ? 14.007 -4.667 -32.094 1.00 92.62 106 ALA A CA 1
ATOM 855 C C . ALA A 1 106 ? 14.259 -4.138 -30.671 1.00 92.62 106 ALA A C 1
ATOM 857 O O . ALA A 1 106 ? 13.608 -3.189 -30.244 1.00 92.62 106 ALA A O 1
ATOM 858 N N . ALA A 1 107 ? 15.255 -4.686 -29.970 1.00 92.31 107 ALA A N 1
ATOM 859 C CA . ALA A 1 107 ? 15.653 -4.224 -28.645 1.00 92.31 107 ALA A CA 1
ATOM 860 C C . ALA A 1 107 ? 16.147 -2.768 -28.669 1.00 92.31 107 ALA A C 1
ATOM 862 O O . ALA A 1 107 ? 15.716 -1.966 -27.843 1.00 92.31 107 ALA A O 1
ATOM 863 N N . ASN A 1 108 ? 16.966 -2.390 -29.659 1.00 91.94 108 ASN A N 1
ATOM 864 C CA . ASN A 1 108 ? 17.398 -1.003 -29.852 1.00 91.94 108 ASN A CA 1
ATOM 865 C C . ASN A 1 108 ? 16.214 -0.056 -30.103 1.00 91.94 108 ASN A C 1
ATOM 867 O O . ASN A 1 108 ? 16.136 0.993 -29.470 1.00 91.94 108 ASN A O 1
ATOM 871 N N . GLN A 1 109 ? 15.259 -0.438 -30.959 1.00 93.44 109 GLN A N 1
ATOM 872 C CA . GLN A 1 109 ? 14.051 0.363 -31.196 1.00 93.44 109 GLN A CA 1
ATOM 873 C C . GLN A 1 109 ? 13.233 0.550 -29.911 1.00 93.44 109 GLN A C 1
ATOM 875 O O . GLN A 1 109 ? 12.844 1.669 -29.578 1.00 93.44 109 GLN A O 1
ATOM 880 N N . MET A 1 110 ? 13.020 -0.522 -29.142 1.00 93.62 110 MET A N 1
ATOM 881 C CA . MET A 1 110 ? 12.317 -0.442 -27.858 1.00 93.62 110 MET A CA 1
ATOM 882 C C . MET A 1 110 ? 13.048 0.460 -26.857 1.00 93.62 110 MET A C 1
ATOM 884 O O . MET A 1 110 ? 12.406 1.274 -26.194 1.00 93.62 110 MET A O 1
ATOM 888 N N . LEU A 1 111 ? 14.380 0.375 -26.778 1.00 93.94 111 LEU A N 1
ATOM 889 C CA . LEU A 1 111 ? 15.193 1.255 -25.934 1.00 93.94 111 LEU A CA 1
ATOM 890 C C . LEU A 1 111 ? 15.074 2.724 -26.348 1.00 93.94 111 LEU A C 1
ATOM 892 O O . LEU A 1 111 ? 14.987 3.587 -25.475 1.00 93.94 111 LEU A O 1
ATOM 896 N N . THR A 1 112 ? 15.035 3.021 -27.649 1.00 94.56 112 THR A N 1
ATOM 897 C CA . THR A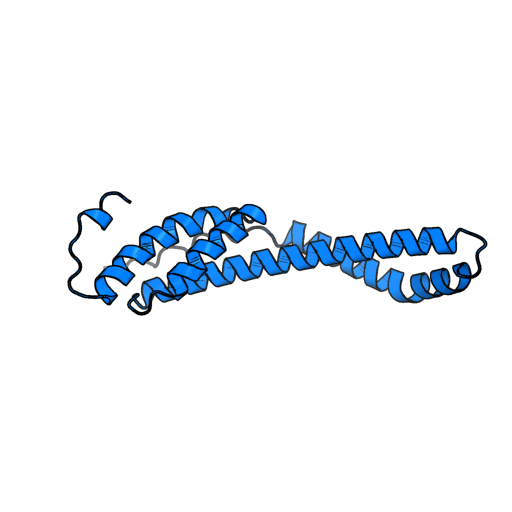 1 112 ? 14.840 4.389 -28.149 1.00 94.56 112 THR A CA 1
ATOM 898 C C . THR A 1 112 ? 13.466 4.943 -27.770 1.00 94.56 112 THR A C 1
ATOM 900 O O . THR A 1 112 ? 13.375 6.093 -27.348 1.00 94.56 112 THR A O 1
ATOM 903 N N . HIS A 1 113 ? 12.406 4.137 -27.879 1.00 93.44 113 HIS A N 1
ATOM 904 C CA . HIS A 1 113 ? 11.043 4.591 -27.595 1.00 93.44 113 HIS A CA 1
ATOM 905 C C . HIS A 1 113 ? 10.730 4.688 -26.097 1.00 93.44 113 HIS A C 1
ATOM 907 O O . HIS A 1 113 ? 10.150 5.675 -25.650 1.00 93.44 113 HIS A O 1
ATOM 913 N N . VAL A 1 114 ? 11.099 3.671 -25.316 1.00 91.88 114 VAL A N 1
ATOM 914 C CA . VAL A 1 114 ? 10.671 3.536 -23.912 1.00 91.88 114 VAL A CA 1
ATOM 915 C C . VAL A 1 114 ? 11.731 4.047 -22.937 1.00 91.88 114 VAL A C 1
ATOM 917 O O . VAL A 1 114 ? 11.393 4.542 -21.862 1.00 91.88 114 VAL A O 1
ATOM 920 N N . GLY A 1 115 ? 13.013 3.987 -23.307 1.00 90.75 115 GLY A N 1
ATOM 921 C CA . GLY A 1 115 ? 14.135 4.331 -22.431 1.00 90.75 115 GLY A CA 1
ATOM 922 C C . GLY A 1 115 ? 14.051 5.727 -21.798 1.00 90.75 115 GLY A C 1
ATOM 923 O O . GLY A 1 115 ? 14.219 5.825 -20.581 1.00 90.75 115 GLY A O 1
ATOM 924 N N . PRO A 1 116 ? 13.772 6.808 -22.555 1.00 93.38 116 PRO A N 1
ATOM 925 C CA . PRO A 1 116 ? 13.676 8.152 -21.984 1.00 93.38 116 PRO A CA 1
ATOM 926 C C . PRO A 1 116 ? 12.548 8.293 -20.952 1.00 93.38 116 PRO A C 1
ATOM 928 O O . PRO A 1 116 ? 12.782 8.803 -19.857 1.00 93.38 116 PRO A O 1
ATOM 931 N N . ALA A 1 117 ? 11.348 7.797 -21.270 1.00 91.62 117 ALA A N 1
ATOM 932 C CA . ALA A 1 117 ? 10.187 7.873 -20.382 1.00 91.62 117 ALA A CA 1
ATOM 933 C C . ALA A 1 117 ? 10.385 7.031 -19.113 1.00 91.62 117 ALA A C 1
ATOM 935 O O . ALA A 1 117 ? 10.079 7.485 -18.013 1.00 91.62 117 ALA A O 1
ATOM 936 N N . ALA A 1 118 ? 10.965 5.837 -19.252 1.00 91.31 118 ALA A N 1
ATOM 937 C CA . ALA A 1 118 ? 11.291 4.972 -18.126 1.00 91.31 118 ALA A CA 1
ATOM 938 C C . ALA A 1 118 ? 12.317 5.612 -17.176 1.00 91.31 118 ALA A C 1
ATOM 940 O O . ALA A 1 118 ? 12.106 5.610 -15.967 1.00 91.31 118 ALA A O 1
ATOM 941 N N . ARG A 1 119 ? 13.379 6.242 -17.698 1.00 89.31 119 ARG A N 1
ATOM 942 C CA . ARG A 1 119 ? 14.359 6.973 -16.870 1.00 89.31 119 ARG A CA 1
ATOM 943 C C . ARG A 1 119 ? 13.744 8.181 -16.164 1.00 89.31 119 ARG A C 1
ATOM 945 O O . ARG A 1 119 ? 14.057 8.429 -15.003 1.00 89.31 119 ARG A O 1
ATOM 952 N N . ALA A 1 120 ? 12.872 8.924 -16.847 1.00 90.94 120 ALA A N 1
ATOM 953 C CA . ALA A 1 120 ? 12.153 10.043 -16.240 1.00 90.94 120 ALA A CA 1
ATOM 954 C C . ALA A 1 120 ? 11.245 9.568 -15.092 1.00 90.94 120 ALA A C 1
ATOM 956 O O . ALA A 1 120 ? 11.233 10.177 -14.022 1.00 90.94 120 ALA A O 1
ATOM 957 N N . LEU A 1 121 ? 10.547 8.444 -15.288 1.00 88.00 121 LEU A N 1
ATOM 958 C CA . LEU A 1 121 ? 9.736 7.812 -14.252 1.00 88.00 121 LEU A CA 1
ATOM 959 C C . LEU A 1 121 ? 10.598 7.355 -13.066 1.00 88.00 121 LEU A C 1
ATOM 961 O O . LEU A 1 121 ? 10.282 7.699 -11.930 1.00 88.00 121 LEU A O 1
ATOM 965 N N . GLU A 1 122 ? 11.704 6.646 -13.309 1.00 89.12 122 GLU A N 1
ATOM 966 C CA . GLU A 1 122 ? 12.627 6.209 -12.252 1.00 89.12 122 GLU A CA 1
ATOM 967 C C . GLU A 1 122 ? 13.129 7.378 -11.396 1.00 89.12 122 GLU A C 1
ATOM 969 O O . GLU A 1 122 ? 13.152 7.279 -10.169 1.00 89.12 122 GLU A O 1
ATOM 974 N N . GLU A 1 123 ? 13.496 8.493 -12.029 1.00 88.94 123 GLU A N 1
ATOM 975 C CA . GLU A 1 123 ? 13.960 9.693 -11.333 1.00 88.94 123 GLU A CA 1
ATOM 976 C C . GLU A 1 123 ? 12.832 10.365 -10.537 1.00 88.94 123 GLU A C 1
ATOM 978 O O . GLU A 1 123 ? 13.046 10.770 -9.394 1.00 88.94 123 GLU A O 1
ATOM 983 N N . SER A 1 124 ? 11.618 10.437 -11.092 1.00 88.19 124 SER A N 1
ATOM 984 C CA . SER A 1 124 ? 10.456 10.976 -10.372 1.00 88.19 124 SER A CA 1
ATOM 985 C C . SER A 1 124 ? 10.109 10.155 -9.125 1.00 88.19 124 SER A C 1
ATOM 987 O O . SER A 1 124 ? 9.890 10.723 -8.057 1.00 88.19 124 SER A O 1
ATOM 989 N N . LEU A 1 125 ? 10.155 8.822 -9.223 1.00 84.25 125 LEU A N 1
ATOM 990 C CA . LEU A 1 125 ? 9.889 7.912 -8.109 1.00 84.25 125 LEU A CA 1
ATOM 991 C C . LEU A 1 125 ? 10.981 7.986 -7.045 1.00 84.25 125 LEU A C 1
ATOM 993 O O . LEU A 1 125 ? 10.674 8.061 -5.856 1.00 84.25 125 LEU A O 1
ATOM 997 N N . ARG A 1 126 ? 12.251 8.043 -7.464 1.00 82.56 126 ARG A N 1
ATOM 998 C CA . ARG A 1 126 ? 13.381 8.266 -6.555 1.00 82.56 126 ARG A CA 1
ATOM 999 C C . ARG A 1 126 ? 13.192 9.562 -5.763 1.00 82.56 126 ARG A C 1
ATOM 1001 O O . ARG A 1 126 ? 13.378 9.556 -4.550 1.00 82.56 126 ARG A O 1
ATOM 1008 N N . ARG A 1 127 ? 12.793 10.657 -6.419 1.00 84.00 127 ARG A N 1
ATOM 1009 C CA . ARG A 1 127 ? 12.510 11.931 -5.740 1.00 84.00 127 ARG A CA 1
ATOM 1010 C C . ARG A 1 127 ? 11.353 11.791 -4.763 1.00 84.00 127 ARG A C 1
ATOM 1012 O O . ARG A 1 127 ? 11.580 12.004 -3.584 1.00 84.00 127 ARG A O 1
ATOM 1019 N N . ALA A 1 128 ? 10.182 11.331 -5.198 1.00 79.44 128 ALA A N 1
ATOM 1020 C CA . ALA A 1 128 ? 9.008 11.181 -4.330 1.00 79.44 128 ALA A CA 1
ATOM 1021 C C . ALA A 1 128 ? 9.300 10.352 -3.057 1.00 79.44 128 ALA A C 1
ATOM 1023 O O . ALA A 1 128 ? 8.918 10.722 -1.945 1.00 79.44 128 ALA A O 1
ATOM 1024 N N . VAL A 1 129 ? 10.062 9.261 -3.189 1.00 69.62 129 VAL A N 1
ATOM 1025 C CA . VAL A 1 129 ? 10.462 8.413 -2.053 1.00 69.62 129 VAL A CA 1
ATOM 1026 C C . VAL A 1 129 ? 11.460 9.106 -1.110 1.00 69.62 129 VAL A C 1
ATOM 1028 O O . VAL A 1 129 ? 11.447 8.830 0.089 1.00 69.62 129 VAL A O 1
ATOM 1031 N N . HIS A 1 130 ? 12.320 9.998 -1.606 1.00 65.56 130 HIS A N 1
ATOM 1032 C CA . HIS A 1 130 ? 13.346 10.666 -0.794 1.00 65.56 130 HIS A CA 1
ATOM 1033 C C . HIS A 1 130 ? 12.956 12.065 -0.293 1.00 65.56 130 HIS A C 1
ATOM 1035 O O . HIS A 1 130 ? 13.456 12.473 0.751 1.00 65.56 130 HIS A O 1
ATOM 1041 N N . THR A 1 131 ? 12.083 12.795 -0.991 1.00 59.19 131 THR A N 1
ATOM 1042 C CA . THR A 1 131 ? 11.726 14.188 -0.670 1.00 59.19 131 THR A CA 1
ATOM 1043 C C . THR A 1 131 ? 10.359 14.337 -0.010 1.00 59.19 131 THR A C 1
ATOM 1045 O O . THR A 1 131 ? 10.186 15.261 0.773 1.00 59.19 131 THR A O 1
ATOM 1048 N N . GLU A 1 132 ? 9.402 13.442 -0.274 1.00 56.75 132 GLU A N 1
ATOM 1049 C CA . GLU A 1 132 ? 8.002 13.597 0.180 1.00 56.75 132 GLU A CA 1
ATOM 1050 C C . GLU A 1 132 ? 7.587 12.576 1.255 1.00 56.75 132 GLU A C 1
ATOM 1052 O O . GLU A 1 132 ? 6.439 12.524 1.676 1.00 56.75 132 GLU A O 1
ATOM 1057 N N . SER A 1 133 ? 8.516 11.731 1.709 1.00 48.59 133 SER A N 1
ATOM 1058 C CA . SER A 1 133 ? 8.213 10.565 2.556 1.00 48.59 133 SER A CA 1
ATOM 1059 C C . SER A 1 133 ? 8.349 10.788 4.069 1.00 48.59 133 SER A C 1
ATOM 1061 O O . SER A 1 133 ? 8.295 9.817 4.828 1.00 48.59 133 SER A O 1
ATOM 1063 N N . GLY A 1 134 ? 8.531 12.026 4.527 1.00 47.19 134 GLY A N 1
ATOM 1064 C CA . GLY A 1 134 ? 8.402 12.343 5.948 1.00 47.19 134 GLY A CA 1
ATOM 1065 C C . GLY A 1 134 ? 6.924 12.540 6.290 1.00 47.19 134 GLY A C 1
ATOM 1066 O O . GLY A 1 134 ? 6.300 13.374 5.640 1.00 47.19 134 GLY A O 1
ATOM 1067 N N . PRO A 1 135 ? 6.334 11.825 7.270 1.00 48.34 135 PRO A N 1
ATOM 1068 C CA . PRO A 1 135 ? 5.052 12.260 7.803 1.00 48.34 135 PRO A CA 1
ATOM 1069 C C . PRO A 1 135 ? 5.223 13.696 8.303 1.00 48.34 135 PRO A C 1
ATOM 1071 O O . PRO A 1 135 ? 6.170 13.979 9.045 1.00 48.34 135 PRO A O 1
ATOM 1074 N N . ASP A 1 136 ? 4.334 14.595 7.882 1.00 45.69 136 ASP A N 1
ATOM 1075 C CA . ASP A 1 136 ? 4.229 15.934 8.450 1.00 45.69 136 ASP A CA 1
ATOM 1076 C C . ASP A 1 136 ? 3.864 15.784 9.934 1.00 45.69 136 ASP A C 1
ATOM 1078 O O . ASP A 1 136 ? 2.703 15.739 10.327 1.00 45.69 136 ASP A O 1
ATOM 1082 N N . ASN A 1 137 ? 4.881 15.682 10.788 1.00 45.47 137 ASN A N 1
ATOM 1083 C CA . ASN A 1 137 ? 4.760 15.812 12.236 1.00 45.47 137 ASN A CA 1
ATOM 1084 C C . ASN A 1 137 ? 4.648 17.297 12.614 1.00 45.47 137 ASN A C 1
ATOM 1086 O O . ASN A 1 137 ? 5.229 17.723 13.612 1.00 45.47 137 ASN A O 1
ATOM 1090 N N . THR A 1 138 ? 3.954 18.117 11.817 1.00 41.47 138 THR A N 1
ATOM 1091 C CA . THR A 1 138 ? 3.623 19.476 12.238 1.00 41.47 138 THR A CA 1
ATOM 1092 C C . THR A 1 138 ? 2.636 19.355 13.400 1.00 41.47 138 THR A C 1
ATOM 1094 O O . THR A 1 138 ? 1.528 18.844 13.220 1.00 41.47 138 THR A O 1
ATOM 1097 N N . PRO A 1 139 ? 3.017 19.752 14.630 1.00 45.41 139 PRO A N 1
ATOM 1098 C CA . PRO A 1 139 ? 2.100 19.702 15.753 1.00 45.41 139 PRO A CA 1
ATOM 1099 C C . PRO A 1 139 ? 0.942 20.644 15.435 1.00 45.41 139 PRO A C 1
ATOM 1101 O O . PRO A 1 139 ? 1.155 21.842 15.240 1.00 45.41 139 PRO A O 1
ATOM 1104 N N . VAL A 1 140 ? -0.279 20.111 15.363 1.00 54.97 140 VAL A N 1
ATOM 1105 C CA . VAL A 1 140 ? -1.490 20.934 15.331 1.00 54.97 140 VAL A CA 1
ATOM 1106 C C . VAL A 1 140 ? -1.442 21.825 16.571 1.00 54.97 140 VAL A C 1
ATOM 1108 O O . VAL A 1 140 ? -1.467 21.329 17.698 1.00 54.97 140 VAL A O 1
ATOM 1111 N N . ALA A 1 141 ? -1.291 23.135 16.365 1.00 54.09 141 ALA A N 1
ATOM 1112 C CA . ALA A 1 141 ? -1.235 24.097 17.455 1.00 54.09 141 ALA A CA 1
ATOM 1113 C C . ALA A 1 141 ? -2.521 23.991 18.300 1.00 54.09 141 ALA A C 1
ATOM 1115 O O . ALA A 1 141 ? -3.612 23.884 17.728 1.00 54.09 141 ALA A O 1
ATOM 1116 N N . PRO A 1 142 ? -2.427 23.999 19.643 1.00 60.41 142 PRO A N 1
ATOM 1117 C CA . PRO A 1 142 ? -3.603 23.904 20.495 1.00 60.41 142 PRO A CA 1
ATOM 1118 C C . PRO A 1 142 ? -4.550 25.093 20.246 1.00 60.41 142 PRO A C 1
ATOM 1120 O O . PRO A 1 142 ? -4.080 26.208 19.996 1.00 60.41 142 PRO A O 1
ATOM 1123 N N . PRO A 1 143 ? -5.878 24.877 20.302 1.00 67.31 143 PRO A N 1
ATOM 1124 C CA . PRO A 1 143 ? -6.854 25.938 20.088 1.00 67.31 143 PRO A CA 1
ATOM 1125 C C . PRO A 1 143 ? -6.672 27.060 21.126 1.00 67.31 143 PRO A C 1
ATOM 1127 O O . PRO A 1 143 ? -6.347 26.776 22.284 1.00 67.31 143 PRO A O 1
ATOM 1130 N N . PRO A 1 144 ? -6.866 28.336 20.739 1.00 68.75 144 PRO A N 1
ATOM 1131 C CA . PRO A 1 144 ? -6.667 29.463 21.640 1.00 68.75 144 PRO A CA 1
ATOM 1132 C C . PRO A 1 144 ? -7.627 29.377 22.831 1.00 68.75 144 PRO A C 1
ATOM 1134 O O . PRO A 1 144 ? -8.826 29.148 22.663 1.00 68.75 144 PRO A O 1
ATOM 1137 N N . ALA A 1 145 ? -7.086 29.570 24.036 1.00 66.75 145 ALA A N 1
ATOM 1138 C CA . ALA A 1 145 ? -7.868 29.603 25.264 1.00 66.75 145 ALA A CA 1
ATOM 1139 C C . ALA A 1 145 ? -8.936 30.718 25.204 1.00 66.75 145 ALA A C 1
ATOM 1141 O O . ALA A 1 145 ? -8.649 31.808 24.689 1.00 66.75 145 ALA A O 1
ATOM 1142 N N . PRO A 1 146 ? -10.154 30.479 25.726 1.00 63.12 146 PRO A N 1
ATOM 1143 C CA . PRO A 1 146 ? -11.172 31.517 25.816 1.00 63.12 146 PRO A CA 1
ATOM 1144 C C . PRO A 1 146 ? -10.673 32.656 26.714 1.00 63.12 146 PRO A C 1
ATOM 1146 O O . PRO A 1 146 ? -10.136 32.420 27.797 1.00 63.12 146 PRO A O 1
ATOM 1149 N N . ARG A 1 147 ? -10.803 33.894 26.224 1.00 66.94 147 ARG A N 1
ATOM 1150 C CA . ARG A 1 147 ? -10.421 35.106 26.962 1.00 66.94 147 ARG A CA 1
ATOM 1151 C C . ARG A 1 147 ? -11.397 35.339 28.132 1.00 66.94 147 ARG A C 1
ATOM 1153 O O . ARG A 1 147 ? -12.573 35.018 27.958 1.00 66.94 147 ARG A O 1
ATOM 1160 N N . PRO A 1 148 ? -10.915 35.858 29.279 1.00 65.69 148 PRO A N 1
ATOM 1161 C CA . PRO A 1 148 ? -11.746 36.184 30.440 1.00 65.69 148 PRO A CA 1
ATOM 1162 C C . PRO A 1 148 ? -12.717 37.337 30.171 1.00 65.69 148 PRO A C 1
ATOM 1164 O O . PRO A 1 148 ? -12.398 38.194 29.312 1.00 65.69 148 PRO A O 1
#

pLDDT: mean 86.46, std 13.67, range [41.47, 97.25]

Foldseek 3Di:
DVVLVPDDDPDLLSNLQVVLVVLCVQQVVLLVVLDVVSNVSSVVSLVVNVPSPNHDPVSVVSSVVSVVSSVVSVVLVVLVVVLVVLVVVLVVLVVCLPDPDPCNVVSVVCCVVCVVVSVVSNVVSVCCVVPVPDPPPPPPDDDDDDDD

Sequence (148 aa):
VTLLSQQKFTDRDDLDRALFPLLETLARPRIASGEPPKVERGLYYLRRAEKLSGITEEQRRSLQSMLTDVAFYQARQKLEDARRLVSEGLAQLKLAAETENRHARAANQMLTHVGPAARALEESLRRAVHTESGPDNTPVAPPPAPRP

Radius of gyration: 24.31 Å; chains: 1; bounding box: 50×48×67 Å

Secondary structure (DSSP, 8-state):
-TTGGGPPPSSHHHHHHHHHHHHHHHHHHHHHT--HHHHHHHHHHHHHHTT-TT--HHHHHHHHHHHHHHHHHHHHHHHHHHHHHHHHHHHHHHHHHHS-STTHHHHHHHHHHHHHHHHHHHHHHHHHHHHS-S------PPPPPPP-

Organism: NCBI:txid2316726